Protein AF-A0A099NS78-F1 (afdb_monomer)

Foldseek 3Di:
DDDDDDDPPPDDDDPPDPPADWDDDPNDTDGDDDDPLLCVVVVCLQPDPDQEDEAEDDDDPVVLVVNVVSCVVCCPVGSHHYDYYYDDDPD

Nearest PDB structures (foldseek):
  6k1x-assembly1_A  TM=6.067E-01  e=1.514E+00  Rhodothermus marinus DSM 4252
  2y4j-assembly1_B  TM=6.421E-01  e=2.277E+00  Rhodothermus marinus
  6p7b-assembly1_D  TM=5.110E-01  e=1.620E+00  Fowlpox virus
  2y4j-assembly1_A  TM=6.539E-01  e=3.199E+00  Rhodothermus marinus
  6hnk-assembly1_A  TM=5.793E-01  e=7.234E+00  Clostridioides difficile 630

InterPro domains:
  IPR013121 Ferric reductase, NAD binding domain [PF08030] (10-71)
  IPR039261 Ferredoxin-NADP reductase (FNR), nucleotide-binding domain [G3DSA:3.40.50.80] (2-87)
  IPR051410 Ferric/Cupric Reductase Transmembrane Component [PTHR32361] (10-91)

Sequence (91 aa):
ELTNLEEPTTESSEKESDIEKTTSSGGVNIFYGRPNMGELLDYNVRNASANNIAIISCGPPALTDEVRNIVSSNVTSWDKSIDYFDELEVW

Structure (mmCIF, N/CA/C/O backbone):
data_AF-A0A099NS78-F1
#
_entry.id   AF-A0A099NS78-F1
#
loop_
_atom_site.group_PDB
_atom_site.id
_atom_site.type_symbol
_atom_site.label_atom_id
_atom_site.label_alt_id
_atom_site.label_comp_id
_atom_site.label_asym_id
_atom_site.label_entity_id
_atom_site.label_seq_id
_atom_site.pdbx_PDB_ins_code
_atom_site.Cartn_x
_atom_site.Cartn_y
_atom_site.Cartn_z
_atom_site.occupancy
_atom_site.B_iso_or_equiv
_atom_site.auth_seq_id
_atom_site.auth_comp_id
_atom_site.auth_asym_id
_atom_site.auth_atom_id
_atom_site.pdbx_PDB_model_num
ATOM 1 N N . GLU A 1 1 ? 60.052 7.503 29.683 1.00 37.56 1 GLU A N 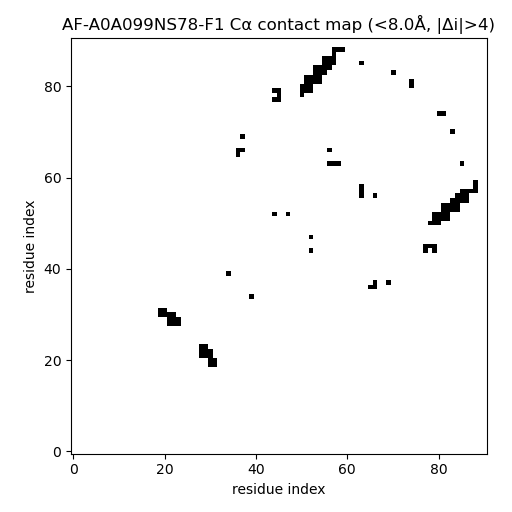1
ATOM 2 C CA . GLU A 1 1 ? 59.965 7.549 28.213 1.00 37.56 1 GLU A CA 1
ATOM 3 C C . GLU A 1 1 ? 58.535 7.881 27.834 1.00 37.56 1 GLU A C 1
ATOM 5 O O . GLU A 1 1 ? 57.621 7.269 28.370 1.00 37.56 1 GLU A O 1
ATOM 10 N N . LEU A 1 2 ? 58.365 8.930 27.035 1.00 39.94 2 LEU A N 1
ATOM 11 C CA . LEU A 1 2 ? 57.091 9.405 26.500 1.00 39.94 2 LEU A CA 1
ATOM 12 C C . LEU A 1 2 ? 56.638 8.467 25.378 1.00 39.94 2 LEU A C 1
ATOM 14 O O . LEU A 1 2 ? 57.446 8.183 24.503 1.00 39.94 2 LEU A O 1
ATOM 18 N N . THR A 1 3 ? 55.361 8.096 25.330 1.00 37.62 3 THR A N 1
ATOM 19 C CA . THR A 1 3 ? 54.641 7.992 24.051 1.00 37.62 3 THR A CA 1
ATOM 20 C C . THR A 1 3 ? 53.191 8.422 24.249 1.00 37.62 3 THR A C 1
ATOM 22 O O . THR A 1 3 ? 52.458 7.905 25.086 1.00 37.62 3 THR A O 1
ATOM 25 N N . ASN A 1 4 ? 52.861 9.468 23.501 1.00 38.00 4 ASN A N 1
ATOM 26 C CA . ASN A 1 4 ? 51.558 10.075 23.315 1.00 38.00 4 ASN A CA 1
ATOM 27 C C . ASN A 1 4 ? 50.704 9.235 22.354 1.00 38.00 4 ASN A C 1
ATOM 29 O O . ASN A 1 4 ? 51.256 8.608 21.458 1.00 38.00 4 ASN A O 1
ATOM 33 N N . LEU A 1 5 ? 49.385 9.340 22.566 1.00 42.66 5 LEU A N 1
ATOM 34 C CA . LEU A 1 5 ? 48.266 9.391 21.610 1.00 42.66 5 LEU A CA 1
ATOM 35 C C . LEU A 1 5 ? 48.300 8.520 20.345 1.00 42.66 5 LEU A C 1
ATOM 37 O O . LEU A 1 5 ? 49.139 8.718 19.479 1.00 42.66 5 LEU A O 1
ATOM 41 N N . GLU A 1 6 ? 47.214 7.768 20.147 1.00 36.97 6 GLU A N 1
ATOM 42 C CA . GLU A 1 6 ? 46.304 8.037 19.022 1.00 36.97 6 GLU A CA 1
ATOM 43 C C . GLU A 1 6 ? 44.904 7.466 19.317 1.00 36.97 6 GLU A C 1
ATOM 45 O O . GLU A 1 6 ? 44.737 6.307 19.699 1.00 36.97 6 GLU A O 1
ATOM 50 N N . GLU A 1 7 ? 43.902 8.339 19.218 1.00 41.34 7 GLU A N 1
ATOM 51 C CA . GLU A 1 7 ? 42.476 8.027 19.307 1.00 41.34 7 GLU A CA 1
ATOM 52 C C . GLU A 1 7 ? 42.029 7.295 18.032 1.00 41.34 7 GLU A C 1
ATOM 54 O O . GLU A 1 7 ? 42.508 7.633 16.947 1.00 41.34 7 GLU A O 1
ATOM 59 N N . PRO A 1 8 ? 41.090 6.334 18.096 1.00 35.78 8 PRO A N 1
ATOM 60 C CA . PRO A 1 8 ? 40.519 5.772 16.885 1.00 35.78 8 PRO A CA 1
ATOM 61 C C . PRO A 1 8 ? 39.540 6.782 16.272 1.00 35.78 8 PRO A C 1
ATOM 63 O O . PRO A 1 8 ? 38.358 6.826 16.616 1.00 35.78 8 PRO A O 1
ATOM 66 N N . THR A 1 9 ? 40.038 7.575 15.324 1.00 35.91 9 THR A N 1
ATOM 67 C CA . THR A 1 9 ? 39.240 8.256 14.303 1.00 35.91 9 THR A CA 1
ATOM 68 C C . THR A 1 9 ? 38.540 7.201 13.453 1.00 35.91 9 THR A C 1
ATOM 70 O O . THR A 1 9 ? 39.094 6.641 12.511 1.00 35.91 9 THR A O 1
ATOM 73 N N . THR A 1 10 ? 37.293 6.899 13.803 1.00 37.09 10 THR A N 1
ATOM 74 C CA . THR A 1 10 ? 36.389 6.167 12.915 1.00 37.09 10 THR A CA 1
ATOM 75 C C . THR A 1 10 ? 35.628 7.181 12.080 1.00 37.09 10 THR A C 1
ATOM 77 O O . THR A 1 10 ? 34.588 7.711 12.456 1.00 37.09 10 THR A O 1
ATOM 80 N N . GLU A 1 11 ? 36.226 7.466 10.930 1.00 41.91 11 GLU A N 1
ATOM 81 C CA . GLU A 1 11 ? 35.619 8.101 9.771 1.00 41.91 11 GLU A CA 1
ATOM 82 C C . GLU A 1 11 ? 34.339 7.324 9.407 1.00 41.91 11 GLU A C 1
ATOM 84 O O . GLU A 1 11 ? 34.384 6.187 8.938 1.00 41.91 11 GLU A O 1
ATOM 89 N N . SER A 1 12 ? 33.171 7.895 9.696 1.00 41.91 12 SER A N 1
ATOM 90 C CA . SER A 1 12 ? 31.885 7.382 9.221 1.00 41.91 12 SER A CA 1
ATOM 91 C C . SER A 1 12 ? 31.223 8.449 8.374 1.00 41.91 12 SER A C 1
ATOM 93 O O . SER A 1 12 ? 30.465 9.278 8.860 1.00 41.91 12 SER A O 1
ATOM 95 N N . SER A 1 13 ? 31.612 8.399 7.098 1.00 40.06 13 SER A N 1
ATOM 96 C CA . SER A 1 13 ? 30.861 8.762 5.897 1.00 40.06 13 SER A CA 1
ATOM 97 C C . SER A 1 13 ? 29.538 9.482 6.172 1.00 40.06 13 SER A C 1
ATOM 99 O O . SER A 1 13 ? 28.496 8.860 6.393 1.00 40.06 13 SER A O 1
ATOM 101 N N . GLU A 1 14 ? 29.599 10.809 6.106 1.00 37.66 14 GLU A N 1
ATOM 102 C CA . GLU A 1 14 ? 28.439 11.674 5.944 1.00 37.66 14 GLU A CA 1
ATOM 103 C C . GLU A 1 14 ? 27.730 11.266 4.644 1.00 37.66 14 GLU A C 1
ATOM 105 O O . GLU A 1 14 ? 28.177 11.573 3.540 1.00 37.66 14 GLU A O 1
ATOM 110 N N . LYS A 1 15 ? 26.644 10.496 4.762 1.00 39.91 15 LYS A N 1
ATOM 111 C CA . LYS A 1 15 ? 25.688 10.343 3.667 1.00 39.91 15 LYS A CA 1
ATOM 112 C C . LYS A 1 15 ? 24.821 11.587 3.668 1.00 39.91 15 LYS A C 1
ATOM 114 O O . LYS A 1 15 ? 23.869 11.690 4.436 1.00 39.91 15 LYS A O 1
ATOM 119 N N . GLU A 1 16 ? 25.224 12.524 2.828 1.00 38.03 16 GLU A N 1
ATOM 120 C CA . GLU A 1 16 ? 24.460 13.685 2.401 1.00 38.03 16 GLU A CA 1
ATOM 121 C C . GLU A 1 16 ? 23.067 13.208 1.962 1.00 38.03 16 GLU A C 1
ATOM 123 O O . GLU A 1 16 ? 22.895 12.570 0.925 1.00 38.03 16 GLU A O 1
ATOM 128 N N . SER A 1 17 ? 22.072 13.393 2.830 1.00 38.72 17 SER A N 1
ATOM 129 C CA . SER A 1 17 ? 20.678 13.167 2.476 1.00 38.72 17 SER A CA 1
ATOM 130 C C . SER A 1 17 ? 20.271 14.298 1.543 1.00 38.72 17 SER A C 1
ATOM 132 O O . SER A 1 17 ? 20.220 15.450 1.980 1.00 38.72 17 SER A O 1
ATOM 134 N N . ASP A 1 18 ? 20.005 13.977 0.280 1.00 42.84 18 ASP A N 1
ATOM 135 C CA . ASP A 1 18 ? 19.449 14.898 -0.707 1.00 42.84 18 ASP A CA 1
ATOM 136 C C . ASP A 1 18 ? 18.142 15.508 -0.170 1.00 42.84 18 ASP A C 1
ATOM 138 O O . ASP A 1 18 ? 17.072 14.901 -0.213 1.00 42.84 18 ASP A O 1
ATOM 142 N N . ILE A 1 19 ? 18.225 16.716 0.391 1.00 50.19 19 ILE A N 1
ATOM 143 C CA . ILE A 1 19 ? 17.056 17.483 0.818 1.00 50.19 19 ILE A CA 1
ATOM 144 C C . ILE A 1 19 ? 16.374 17.998 -0.448 1.00 50.19 19 ILE A C 1
ATOM 146 O O . ILE A 1 19 ? 16.852 18.915 -1.121 1.00 50.19 19 ILE A O 1
ATOM 150 N N . GLU A 1 20 ? 15.239 17.391 -0.777 1.00 60.19 20 GLU A N 1
ATOM 151 C CA . GLU A 1 20 ? 14.444 17.750 -1.940 1.00 60.19 20 GLU A CA 1
ATOM 152 C C . GLU A 1 20 ? 13.844 19.149 -1.828 1.00 60.19 20 GLU A C 1
ATOM 154 O O . GLU A 1 20 ? 13.184 19.532 -0.858 1.00 60.19 20 GLU A O 1
ATOM 159 N N . LYS A 1 21 ? 14.067 19.923 -2.886 1.00 54.16 21 LYS A N 1
ATOM 160 C CA . LYS A 1 21 ? 13.641 21.309 -3.035 1.00 54.16 21 LYS A CA 1
ATOM 161 C C . LYS A 1 21 ? 12.113 21.418 -3.048 1.00 54.16 21 LYS A C 1
ATOM 163 O O . LYS A 1 21 ? 11.492 21.354 -4.100 1.00 54.16 21 LYS A O 1
ATOM 168 N N . THR A 1 22 ? 11.497 21.646 -1.893 1.00 58.41 22 THR A N 1
ATOM 169 C CA . THR A 1 22 ? 10.043 21.846 -1.792 1.00 58.41 22 THR A CA 1
ATOM 170 C C . THR A 1 22 ? 9.628 23.138 -2.505 1.00 58.41 22 THR A C 1
ATOM 172 O O . THR A 1 22 ? 9.984 24.235 -2.074 1.00 58.41 22 THR A O 1
ATOM 175 N N . THR A 1 23 ? 8.868 23.031 -3.597 1.00 63.53 23 THR A N 1
ATOM 176 C CA . THR A 1 23 ? 8.201 24.191 -4.215 1.00 63.53 23 THR A CA 1
ATOM 177 C C . THR A 1 23 ? 6.753 24.209 -3.744 1.00 63.53 23 THR A C 1
ATOM 179 O O . THR A 1 23 ? 5.974 23.338 -4.122 1.00 63.53 23 THR A O 1
ATOM 182 N N . SER A 1 24 ? 6.396 25.176 -2.896 1.00 56.62 24 SER A N 1
ATOM 183 C CA . SER A 1 24 ? 5.030 25.353 -2.403 1.00 56.62 24 SER A CA 1
ATOM 184 C C . SER A 1 24 ? 4.266 26.327 -3.302 1.00 56.62 24 SER A C 1
ATOM 186 O O . SER A 1 24 ? 4.545 27.523 -3.357 1.00 56.62 24 SER A O 1
ATOM 188 N N . SER A 1 25 ? 3.282 25.811 -4.035 1.00 54.19 25 SER A N 1
ATOM 189 C CA . SER A 1 25 ? 2.315 26.620 -4.780 1.00 54.19 25 SER A CA 1
ATOM 190 C C . SER A 1 25 ? 0.916 26.132 -4.418 1.00 54.19 25 SER A C 1
ATOM 192 O O . SER A 1 25 ? 0.601 24.958 -4.586 1.00 54.19 25 SER A O 1
ATOM 194 N N . GLY A 1 26 ? 0.086 27.012 -3.851 1.00 60.31 26 GLY A N 1
ATOM 195 C CA . GLY A 1 26 ? -1.338 26.731 -3.621 1.00 60.31 26 GLY A CA 1
ATOM 196 C C . GLY A 1 26 ? -1.676 25.671 -2.561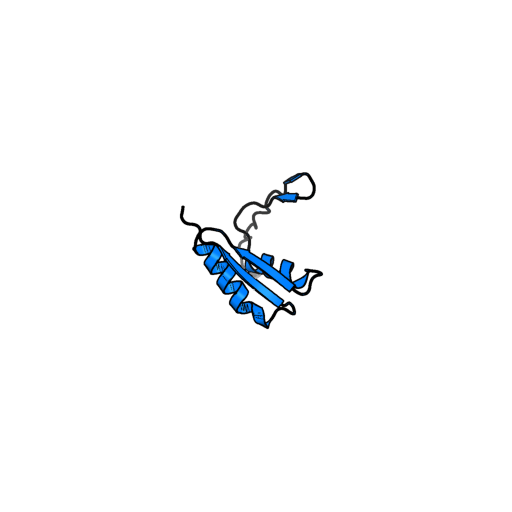 1.00 60.31 26 GLY A C 1
ATOM 197 O O . GLY A 1 26 ? -2.704 25.018 -2.687 1.00 60.31 26 GLY A O 1
ATOM 198 N N . GLY A 1 27 ? -0.849 25.488 -1.525 1.00 83.69 27 GLY A N 1
ATOM 199 C CA . GLY A 1 27 ? -1.108 24.505 -0.456 1.00 83.69 27 GLY A CA 1
ATOM 200 C C . GLY A 1 27 ? -0.709 23.067 -0.804 1.00 83.69 27 GLY A C 1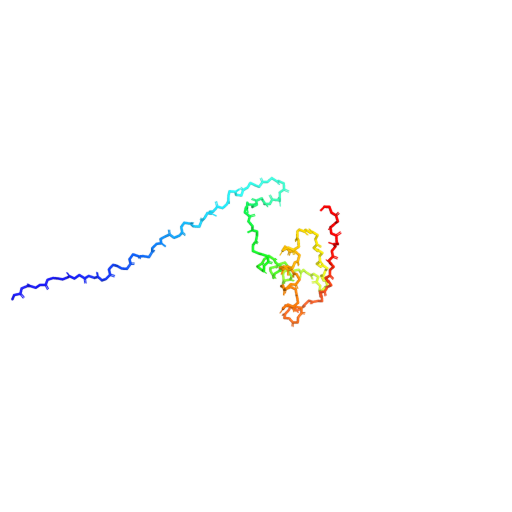
ATOM 201 O O . GLY A 1 27 ? -0.976 22.155 -0.027 1.00 83.69 27 GLY A O 1
ATOM 202 N N . VAL A 1 28 ? -0.043 22.870 -1.944 1.00 86.56 28 VAL A N 1
ATOM 203 C CA . VAL A 1 28 ? 0.548 21.592 -2.346 1.00 86.56 28 VAL A CA 1
ATOM 204 C C . VAL A 1 28 ? 2.061 21.667 -2.170 1.00 86.56 28 VAL A C 1
ATOM 206 O O . VAL A 1 28 ? 2.696 22.629 -2.609 1.00 86.56 28 VAL A O 1
ATOM 209 N N . ASN A 1 29 ? 2.628 20.644 -1.532 1.00 88.62 29 ASN A N 1
ATOM 210 C CA . ASN A 1 29 ? 4.070 20.454 -1.432 1.00 88.62 29 ASN A CA 1
ATOM 211 C C . ASN A 1 29 ? 4.514 19.477 -2.519 1.00 88.62 29 ASN A C 1
ATOM 213 O O . ASN A 1 29 ? 3.974 18.375 -2.616 1.00 88.62 29 ASN A O 1
ATOM 217 N N . ILE A 1 30 ? 5.481 19.895 -3.333 1.00 90.44 30 ILE A N 1
ATOM 218 C CA . ILE A 1 30 ? 6.078 19.050 -4.367 1.00 90.44 30 ILE A CA 1
ATOM 219 C C . ILE A 1 30 ? 7.386 18.484 -3.826 1.00 90.44 30 ILE A C 1
ATOM 221 O O . ILE A 1 30 ? 8.295 19.244 -3.484 1.00 90.44 30 ILE A O 1
ATOM 225 N N . PHE A 1 31 ? 7.449 17.158 -3.785 1.00 89.25 31 PHE A N 1
ATOM 226 C CA . PHE A 1 31 ? 8.639 16.370 -3.488 1.00 89.25 31 PHE A CA 1
ATOM 227 C C . PHE A 1 31 ? 9.146 15.750 -4.791 1.00 89.25 31 PHE A C 1
ATOM 229 O O . PHE A 1 31 ? 8.378 15.567 -5.741 1.00 89.25 31 PHE A O 1
ATOM 236 N N . TYR A 1 32 ? 10.441 15.489 -4.853 1.00 94.12 32 TYR A N 1
ATOM 237 C CA . TYR A 1 32 ? 11.071 14.832 -5.991 1.00 94.12 32 TYR A CA 1
ATOM 238 C C . TYR A 1 32 ? 11.272 13.341 -5.642 1.00 94.12 32 TYR A C 1
ATOM 240 O O . TYR A 1 32 ? 10.731 12.855 -4.653 1.00 94.12 32 TYR A O 1
ATOM 248 N N . GLY A 1 33 ? 11.953 12.565 -6.485 1.00 93.88 33 GLY A N 1
ATOM 249 C CA . GLY A 1 33 ? 12.323 11.195 -6.110 1.00 93.88 33 GLY A CA 1
ATOM 250 C C . GLY A 1 33 ? 11.157 10.204 -5.947 1.00 93.88 33 GLY A C 1
ATOM 251 O O . GLY A 1 33 ? 10.042 10.413 -6.431 1.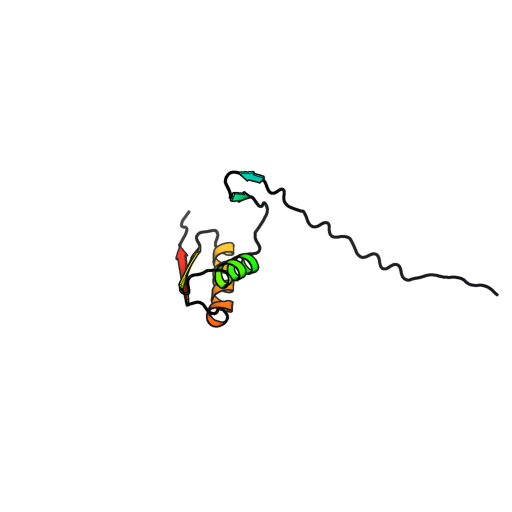00 93.88 33 GLY A O 1
ATOM 252 N N . ARG A 1 34 ? 11.455 9.050 -5.329 1.00 93.56 34 ARG A N 1
ATOM 253 C CA . ARG A 1 34 ? 10.476 7.985 -5.052 1.00 93.56 34 ARG A CA 1
ATOM 254 C C . ARG A 1 34 ? 10.006 8.111 -3.600 1.00 93.56 34 ARG A C 1
ATOM 256 O O . ARG A 1 34 ? 10.855 8.075 -2.711 1.00 93.56 34 ARG A O 1
ATOM 263 N N . PRO A 1 35 ? 8.691 8.186 -3.334 1.00 94.88 35 PRO A N 1
ATOM 264 C CA . PRO A 1 35 ? 8.196 8.219 -1.965 1.00 94.88 35 PRO A CA 1
ATOM 265 C C . PRO A 1 35 ? 8.450 6.887 -1.250 1.00 94.88 35 PRO A C 1
ATOM 267 O O . PRO A 1 35 ? 8.372 5.814 -1.854 1.00 94.88 35 PRO A O 1
ATOM 270 N N . ASN A 1 36 ? 8.686 6.951 0.061 1.00 96.19 36 ASN A N 1
ATOM 271 C CA . ASN A 1 36 ? 8.586 5.778 0.922 1.00 96.19 36 ASN A CA 1
ATOM 272 C C . ASN A 1 36 ? 7.098 5.450 1.119 1.00 96.19 36 ASN A C 1
ATOM 274 O O . ASN A 1 36 ? 6.410 6.083 1.922 1.00 96.19 36 ASN A O 1
ATOM 278 N N . MET A 1 37 ? 6.591 4.474 0.362 1.00 96.50 37 MET A N 1
ATOM 279 C CA . MET A 1 37 ? 5.167 4.127 0.379 1.00 96.50 37 MET A CA 1
ATOM 280 C C . MET A 1 37 ? 4.699 3.603 1.738 1.00 96.50 37 MET A C 1
ATOM 282 O O . MET A 1 37 ? 3.547 3.829 2.104 1.00 96.50 37 MET A O 1
ATOM 286 N N . GLY A 1 38 ? 5.577 2.945 2.501 1.00 97.38 38 GLY A N 1
ATOM 287 C CA . GLY A 1 38 ? 5.255 2.431 3.833 1.00 97.38 38 GLY A CA 1
ATOM 288 C C . GLY A 1 38 ? 4.962 3.555 4.821 1.00 97.38 38 GLY A C 1
ATOM 289 O O . GLY A 1 38 ? 3.899 3.572 5.439 1.00 97.38 38 GLY A O 1
ATOM 290 N N . GLU A 1 39 ? 5.871 4.527 4.917 1.00 97.56 39 GLU A N 1
ATOM 291 C CA . GLU A 1 39 ? 5.695 5.704 5.777 1.00 97.56 39 GLU A CA 1
ATOM 292 C C . GLU A 1 39 ? 4.507 6.556 5.330 1.00 97.56 39 GLU A C 1
ATOM 294 O O . GLU A 1 39 ? 3.715 7.004 6.160 1.00 97.56 39 GLU A O 1
ATOM 299 N N . LEU A 1 40 ? 4.344 6.741 4.015 1.00 96.88 40 LEU A N 1
ATOM 300 C CA . LEU A 1 40 ? 3.256 7.536 3.461 1.00 96.88 40 LEU A CA 1
ATOM 301 C C . LEU A 1 40 ? 1.887 6.926 3.789 1.00 96.88 40 LEU A C 1
ATOM 303 O O . LEU A 1 40 ? 0.993 7.644 4.240 1.00 96.88 40 LEU A O 1
ATOM 307 N N . LEU A 1 41 ? 1.709 5.619 3.581 1.00 97.25 41 LEU A N 1
ATOM 308 C CA . LEU A 1 41 ? 0.446 4.941 3.879 1.00 97.25 41 LEU A CA 1
ATOM 309 C C . LEU A 1 41 ? 0.169 4.907 5.384 1.00 97.25 41 LEU A C 1
ATOM 311 O O . LEU A 1 41 ? -0.938 5.255 5.789 1.00 97.25 41 LEU A O 1
ATOM 315 N N . ASP A 1 42 ? 1.159 4.563 6.214 1.00 97.69 42 ASP A N 1
ATOM 316 C CA . ASP A 1 42 ? 0.978 4.495 7.670 1.00 97.69 42 ASP A CA 1
ATOM 317 C C . ASP A 1 42 ? 0.603 5.863 8.258 1.00 97.69 42 ASP A C 1
ATOM 319 O O . ASP A 1 42 ? -0.368 5.971 9.013 1.00 97.69 42 ASP A O 1
ATOM 323 N N . TYR A 1 43 ? 1.292 6.928 7.832 1.00 97.44 43 TYR A N 1
ATOM 324 C CA . TYR A 1 43 ? 0.968 8.296 8.231 1.00 97.44 43 TYR A CA 1
ATOM 325 C C . TYR A 1 43 ? -0.469 8.673 7.851 1.00 97.44 43 TYR A C 1
ATOM 327 O O . TYR A 1 43 ? -1.206 9.199 8.687 1.00 97.44 43 TYR A O 1
ATOM 335 N N . ASN A 1 44 ? -0.888 8.413 6.609 1.00 96.81 44 ASN A N 1
ATOM 336 C CA . ASN A 1 44 ? -2.224 8.796 6.148 1.00 96.81 44 ASN A CA 1
ATOM 337 C C . ASN A 1 44 ? -3.327 7.978 6.829 1.00 96.81 44 ASN A C 1
ATOM 339 O O . ASN A 1 44 ? -4.349 8.545 7.209 1.00 96.81 44 ASN A O 1
ATOM 343 N N . VAL A 1 45 ? -3.119 6.674 7.033 1.00 97.62 45 VAL A N 1
ATOM 344 C CA . VAL A 1 45 ? -4.104 5.804 7.687 1.00 97.62 45 VAL A CA 1
ATOM 345 C C . VAL A 1 45 ? -4.301 6.189 9.152 1.00 97.62 45 VAL A C 1
ATOM 347 O O . VAL A 1 45 ? -5.438 6.368 9.591 1.00 97.62 45 VAL A O 1
ATOM 350 N N . ARG A 1 46 ? -3.213 6.379 9.909 1.00 96.81 46 ARG A N 1
ATOM 351 C CA . ARG A 1 46 ? -3.296 6.704 11.344 1.00 96.81 46 ARG A CA 1
ATOM 352 C C . ARG A 1 46 ? -3.840 8.104 11.609 1.00 96.81 46 ARG A C 1
ATOM 354 O O . ARG A 1 46 ? -4.558 8.300 12.585 1.00 96.81 46 ARG A O 1
ATOM 361 N N . ASN A 1 47 ? -3.512 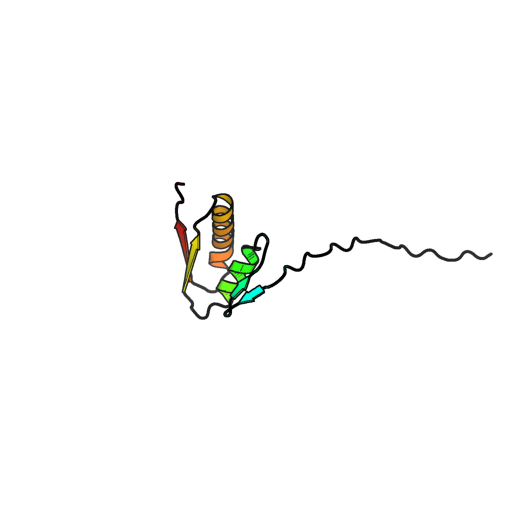9.070 10.751 1.00 97.44 47 ASN A N 1
ATOM 362 C CA . ASN A 1 47 ? -3.956 10.456 10.921 1.00 97.44 47 ASN A CA 1
ATOM 363 C C . ASN A 1 47 ? -5.318 10.750 10.276 1.00 97.44 47 ASN A C 1
ATOM 365 O O . ASN A 1 47 ? -5.841 11.856 10.433 1.00 97.44 47 ASN A O 1
ATOM 369 N N . ALA A 1 48 ? -5.917 9.788 9.568 1.00 96.88 48 ALA A N 1
ATOM 370 C CA . ALA A 1 48 ? -7.256 9.948 9.027 1.00 96.88 48 ALA A CA 1
ATOM 371 C C . ALA A 1 48 ? -8.285 10.113 10.157 1.00 96.88 48 ALA A C 1
ATOM 373 O O . ALA A 1 48 ? -8.394 9.296 11.077 1.00 96.88 48 ALA A O 1
ATOM 374 N N . SER A 1 49 ? -9.106 11.158 10.050 1.00 96.62 49 SER A N 1
ATOM 375 C CA . SER A 1 49 ? -10.221 11.394 10.973 1.00 96.62 49 SER A CA 1
ATOM 376 C C . SER A 1 49 ? -11.343 10.362 10.817 1.00 96.62 49 SER A C 1
ATOM 378 O O . SER A 1 49 ? -12.061 10.082 11.775 1.00 96.62 49 SER A O 1
ATOM 380 N N . ALA A 1 50 ? -11.490 9.781 9.623 1.00 96.56 50 ALA A N 1
ATOM 381 C CA . ALA A 1 50 ? -12.431 8.702 9.353 1.00 96.56 50 ALA A CA 1
ATOM 382 C C . ALA A 1 50 ? -11.922 7.358 9.899 1.00 96.56 50 ALA A C 1
ATOM 384 O O . ALA A 1 50 ? -10.720 7.132 10.026 1.00 96.56 50 ALA A O 1
ATOM 385 N N . ASN A 1 51 ? -12.853 6.450 10.200 1.00 96.44 51 ASN A N 1
ATOM 386 C CA . ASN A 1 51 ? -12.532 5.081 10.621 1.00 96.44 51 ASN A CA 1
ATOM 387 C C . ASN A 1 51 ? -12.518 4.076 9.467 1.00 96.44 51 ASN A C 1
ATOM 389 O O . ASN A 1 51 ? -12.005 2.979 9.642 1.00 96.44 51 ASN A O 1
ATOM 393 N N . ASN A 1 52 ? -13.069 4.447 8.312 1.00 97.19 52 ASN A N 1
ATOM 394 C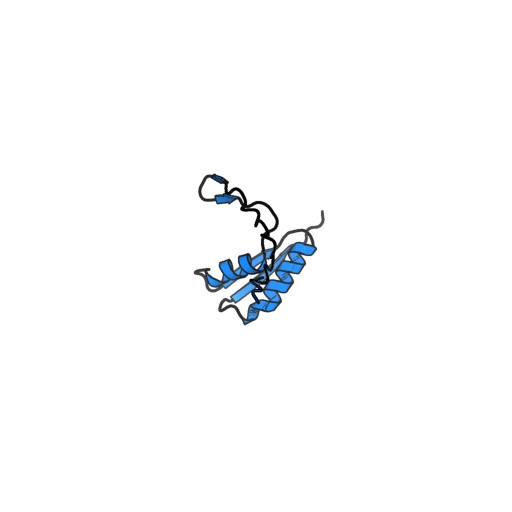 CA . ASN A 1 52 ? -13.073 3.625 7.108 1.00 97.19 52 ASN A CA 1
ATOM 395 C C . ASN A 1 52 ? -12.264 4.350 6.038 1.00 97.19 52 ASN A C 1
ATOM 397 O O . ASN A 1 52 ? -12.507 5.534 5.788 1.00 97.19 52 ASN A O 1
ATOM 401 N N . ILE A 1 53 ? -11.308 3.654 5.437 1.00 97.56 53 ILE A N 1
ATOM 402 C CA . ILE A 1 53 ? -10.363 4.220 4.480 1.00 97.56 53 ILE A CA 1
ATOM 403 C C . ILE A 1 53 ? -10.350 3.329 3.246 1.00 97.56 53 ILE A C 1
ATOM 405 O O . ILE A 1 53 ? -10.144 2.123 3.347 1.00 97.56 53 ILE A O 1
ATOM 409 N N . ALA A 1 54 ? -10.547 3.945 2.085 1.00 97.00 54 ALA A N 1
ATOM 410 C CA . ALA A 1 54 ? -10.342 3.295 0.802 1.00 97.00 54 ALA A CA 1
ATOM 411 C C . ALA A 1 54 ? -8.947 3.652 0.278 1.00 97.00 54 ALA A C 1
ATOM 413 O O . ALA A 1 54 ? -8.604 4.832 0.179 1.00 97.00 54 ALA A O 1
ATOM 414 N N . ILE A 1 55 ? -8.157 2.637 -0.060 1.00 96.94 55 ILE A N 1
ATOM 415 C CA . ILE A 1 55 ? -6.861 2.782 -0.723 1.00 96.94 55 ILE A CA 1
ATOM 416 C C . ILE A 1 55 ? -7.029 2.275 -2.151 1.00 96.94 55 ILE A C 1
ATOM 418 O O . ILE A 1 55 ? -7.446 1.139 -2.360 1.00 96.94 55 ILE A O 1
ATOM 422 N N . ILE A 1 56 ? -6.700 3.119 -3.127 1.00 96.25 56 ILE A N 1
ATOM 423 C CA . ILE A 1 56 ? -6.772 2.786 -4.551 1.00 96.25 56 ILE A CA 1
ATOM 424 C C . ILE A 1 56 ? -5.370 2.941 -5.132 1.00 96.25 56 ILE A C 1
ATOM 426 O O . ILE A 1 56 ? -4.753 3.995 -4.965 1.00 96.25 56 ILE A O 1
ATOM 430 N N . SER A 1 57 ? -4.864 1.907 -5.801 1.00 94.56 57 SER A N 1
ATOM 431 C CA . SER A 1 57 ? -3.596 1.966 -6.535 1.00 94.56 57 SER A CA 1
ATOM 432 C C . SER A 1 57 ? -3.817 1.713 -8.020 1.00 94.56 57 SER A C 1
ATOM 434 O O . SER A 1 57 ? -4.478 0.749 -8.389 1.00 94.56 57 SER A O 1
ATOM 436 N N . CYS A 1 58 ? -3.222 2.571 -8.844 1.00 93.00 58 CYS A N 1
ATOM 437 C CA . CYS A 1 58 ? -3.191 2.495 -10.299 1.00 93.00 58 CYS A CA 1
ATOM 438 C C . CYS A 1 58 ? -1.766 2.912 -10.690 1.00 93.00 58 CYS A C 1
ATOM 440 O O . CYS A 1 58 ? -1.357 4.041 -10.396 1.00 93.00 58 CYS A O 1
ATOM 442 N N . GLY A 1 59 ? -0.962 1.979 -11.193 1.00 90.31 59 GLY A N 1
ATOM 443 C CA . GLY A 1 59 ? 0.408 2.274 -11.596 1.00 90.31 59 GLY A CA 1
ATOM 444 C C . GLY A 1 59 ? 1.167 1.057 -12.119 1.00 90.31 59 GLY A C 1
ATOM 445 O O . GLY A 1 59 ? 0.602 -0.033 -12.251 1.00 90.31 59 GLY A O 1
ATOM 446 N N . PRO A 1 60 ? 2.487 1.210 -12.349 1.00 91.44 60 PRO A N 1
ATOM 447 C CA . PRO A 1 60 ? 3.347 0.104 -12.744 1.00 91.44 60 PRO A CA 1
ATOM 448 C C . PRO A 1 60 ? 3.239 -1.068 -11.758 1.00 91.44 60 PRO A C 1
ATOM 450 O O . PRO A 1 60 ? 3.193 -0.818 -10.548 1.00 91.44 60 PRO A O 1
ATOM 453 N N . PRO A 1 61 ? 3.327 -2.333 -12.221 1.00 91.31 61 PRO A N 1
ATOM 454 C CA . PRO A 1 61 ? 3.138 -3.506 -11.364 1.00 91.31 61 PRO A CA 1
ATOM 455 C C . PRO A 1 61 ? 3.970 -3.477 -10.077 1.00 91.31 61 PRO A C 1
ATOM 457 O O . PRO A 1 61 ? 3.469 -3.803 -9.012 1.00 91.31 61 PRO A O 1
ATOM 460 N N . ALA A 1 62 ? 5.212 -2.988 -10.143 1.00 92.75 62 ALA A N 1
ATOM 461 C CA . ALA A 1 62 ? 6.084 -2.889 -8.975 1.00 92.75 62 ALA A CA 1
ATOM 462 C C . ALA A 1 62 ? 5.564 -1.936 -7.878 1.00 92.75 62 ALA A C 1
ATOM 464 O O . ALA A 1 62 ? 5.789 -2.195 -6.700 1.00 92.75 62 ALA A O 1
ATOM 465 N N . LEU A 1 63 ? 4.905 -0.829 -8.243 1.00 93.25 63 LEU A N 1
ATOM 466 C CA . LEU A 1 63 ? 4.299 0.092 -7.274 1.00 93.25 63 LEU A CA 1
ATOM 467 C C . LEU A 1 63 ? 3.052 -0.539 -6.657 1.00 93.25 63 LEU A C 1
ATOM 469 O O . LEU A 1 63 ? 2.882 -0.533 -5.441 1.00 93.25 63 LEU A O 1
ATOM 473 N N . THR A 1 64 ? 2.193 -1.100 -7.500 1.00 94.25 64 THR A N 1
ATOM 474 C CA . THR A 1 64 ? 0.967 -1.760 -7.060 1.00 94.25 64 THR A CA 1
ATOM 475 C C . THR A 1 64 ? 1.272 -2.941 -6.135 1.00 94.25 64 THR A C 1
ATOM 477 O O . THR A 1 64 ? 0.654 -3.073 -5.081 1.00 94.25 64 THR A O 1
ATOM 480 N N . ASP A 1 65 ? 2.276 -3.756 -6.463 1.00 95.06 65 ASP A N 1
ATOM 481 C CA . ASP A 1 65 ? 2.736 -4.864 -5.623 1.00 95.06 65 ASP A CA 1
ATOM 482 C C . ASP A 1 65 ? 3.273 -4.383 -4.269 1.00 95.06 65 ASP A C 1
ATOM 484 O O . ASP A 1 65 ? 2.974 -4.991 -3.238 1.00 95.06 65 ASP A O 1
ATOM 488 N N . GLU A 1 66 ? 4.020 -3.273 -4.251 1.00 96.94 66 GLU A N 1
ATOM 489 C CA . GLU A 1 66 ? 4.504 -2.646 -3.018 1.00 96.94 66 GLU A CA 1
ATOM 490 C C . GLU A 1 66 ? 3.336 -2.206 -2.125 1.00 96.94 66 GLU A C 1
ATOM 492 O O . GLU A 1 66 ? 3.292 -2.572 -0.948 1.00 96.94 66 GLU A O 1
ATOM 497 N N . VAL A 1 67 ? 2.354 -1.488 -2.682 1.00 97.25 67 VAL A N 1
ATOM 498 C CA . VAL A 1 67 ? 1.157 -1.053 -1.944 1.00 97.25 67 VAL A CA 1
ATOM 499 C C . VAL A 1 67 ? 0.373 -2.255 -1.428 1.00 97.25 67 VAL A C 1
ATOM 501 O O . VAL A 1 67 ? 0.026 -2.290 -0.246 1.00 97.25 67 VAL A O 1
ATOM 504 N N . ARG A 1 68 ? 0.150 -3.271 -2.270 1.00 96.88 68 ARG A N 1
ATOM 505 C CA . ARG A 1 68 ? -0.569 -4.491 -1.886 1.00 96.88 68 ARG A CA 1
ATOM 506 C C . ARG A 1 68 ? 0.104 -5.182 -0.705 1.00 96.88 68 ARG A C 1
ATOM 508 O O . ARG A 1 68 ? -0.581 -5.538 0.251 1.00 96.88 68 ARG A O 1
ATOM 515 N N . ASN A 1 69 ? 1.431 -5.318 -0.743 1.00 97.81 69 ASN A N 1
ATOM 516 C CA . ASN A 1 69 ? 2.206 -5.921 0.338 1.00 97.81 69 ASN A CA 1
ATOM 517 C C . ASN A 1 69 ? 2.120 -5.110 1.643 1.00 97.81 69 ASN A C 1
ATOM 519 O O . ASN A 1 69 ? 1.952 -5.68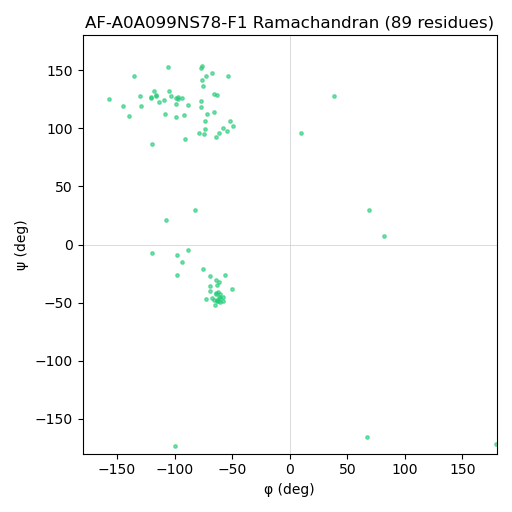6 2.722 1.00 97.81 69 ASN A O 1
ATOM 523 N N . ILE A 1 70 ? 2.210 -3.778 1.560 1.00 98.06 70 ILE A N 1
ATOM 524 C CA . ILE A 1 70 ? 2.098 -2.894 2.731 1.00 98.06 70 ILE A CA 1
ATOM 525 C C . ILE A 1 70 ? 0.711 -3.019 3.358 1.00 98.06 70 ILE A C 1
ATOM 527 O O . ILE A 1 70 ? 0.609 -3.228 4.568 1.00 98.06 70 ILE A O 1
ATOM 531 N N . VAL A 1 71 ? -0.348 -2.933 2.550 1.00 97.56 71 VAL A N 1
ATOM 532 C CA . VAL A 1 71 ? -1.727 -3.030 3.036 1.00 97.56 71 VAL A CA 1
ATOM 533 C C . VAL A 1 71 ? -1.979 -4.399 3.659 1.00 97.56 71 VAL A C 1
ATOM 535 O O . VAL A 1 71 ? -2.434 -4.463 4.798 1.00 97.56 71 VAL A O 1
ATOM 538 N N . SER A 1 72 ? -1.619 -5.498 2.986 1.00 97.31 72 SER A N 1
ATOM 539 C CA . SER A 1 72 ? -1.828 -6.845 3.536 1.00 97.31 72 SER A CA 1
ATOM 540 C C . SER A 1 72 ? -1.062 -7.082 4.837 1.00 97.31 72 SER A C 1
ATOM 542 O O . SER A 1 72 ? -1.546 -7.802 5.706 1.00 97.31 72 SER A O 1
ATOM 544 N N . SER A 1 73 ? 0.112 -6.463 4.992 1.00 97.56 73 SER A N 1
ATOM 545 C CA . SER A 1 73 ? 0.925 -6.584 6.208 1.00 97.56 73 SER A CA 1
ATOM 546 C C . SER A 1 73 ? 0.380 -5.768 7.385 1.00 97.56 73 SER A C 1
ATOM 548 O O . SER A 1 73 ? 0.714 -6.068 8.529 1.00 97.56 73 SER A O 1
ATOM 550 N N . ASN A 1 74 ? -0.446 -4.746 7.127 1.00 96.88 74 ASN A N 1
ATOM 551 C CA . ASN A 1 74 ? -0.904 -3.794 8.145 1.00 96.88 74 ASN A CA 1
ATOM 552 C C . ASN A 1 74 ? -2.424 -3.747 8.350 1.00 96.88 74 ASN A C 1
ATOM 554 O O . ASN A 1 74 ? -2.890 -3.122 9.299 1.00 96.88 74 ASN A O 1
ATOM 558 N N . VAL A 1 75 ? -3.215 -4.439 7.526 1.00 95.12 75 VAL A N 1
ATOM 559 C CA . VAL A 1 75 ? -4.688 -4.413 7.606 1.00 95.12 75 VAL A CA 1
ATOM 560 C C . VAL A 1 75 ? -5.230 -4.815 8.984 1.00 95.12 75 VAL A C 1
ATOM 562 O O . VAL A 1 75 ? -6.302 -4.371 9.376 1.00 95.12 75 VAL A O 1
ATOM 565 N N . THR A 1 76 ? -4.484 -5.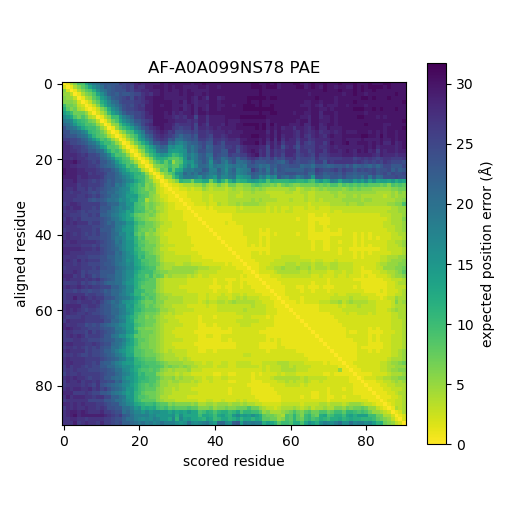616 9.751 1.00 94.56 76 THR A N 1
ATOM 566 C CA . THR A 1 76 ? -4.845 -6.000 11.125 1.00 94.56 76 THR A CA 1
ATOM 567 C C . THR A 1 76 ? -4.151 -5.171 12.210 1.00 94.56 76 THR A C 1
ATOM 569 O O . THR A 1 76 ? -4.450 -5.359 13.386 1.00 94.56 76 THR A O 1
ATOM 572 N N . SER A 1 77 ? -3.174 -4.329 11.855 1.00 96.50 77 SER A N 1
ATOM 573 C CA . SER A 1 77 ? -2.396 -3.510 12.799 1.00 96.50 77 SER A CA 1
ATOM 574 C C . SER A 1 77 ? -2.916 -2.075 12.902 1.00 96.50 77 SER A C 1
ATOM 576 O O . SER A 1 77 ? -2.734 -1.428 13.936 1.00 96.50 77 SER A O 1
ATOM 578 N N . TRP A 1 78 ? -3.563 -1.573 11.851 1.00 96.94 78 TRP A N 1
ATOM 579 C CA . TRP A 1 78 ? -4.249 -0.289 11.874 1.00 96.94 78 TRP A CA 1
ATOM 580 C C . TRP A 1 78 ? -5.581 -0.385 12.621 1.00 96.94 78 TRP A C 1
ATOM 582 O O . TRP A 1 78 ? -6.326 -1.352 12.491 1.00 96.94 78 TRP A O 1
ATOM 592 N N . ASP A 1 79 ? -5.912 0.653 13.384 1.00 96.50 79 ASP A N 1
ATOM 593 C CA . ASP A 1 79 ? -7.173 0.797 14.120 1.00 96.50 79 ASP A CA 1
ATOM 594 C C . ASP A 1 79 ? -8.316 1.319 13.225 1.00 96.50 79 ASP A C 1
ATOM 596 O O . ASP A 1 79 ? -9.226 2.019 13.677 1.00 96.50 79 ASP A O 1
ATOM 600 N N . LYS A 1 80 ? -8.254 0.988 11.930 1.00 96.62 80 LYS A N 1
ATOM 601 C CA . LYS A 1 80 ? -9.103 1.502 10.852 1.00 96.62 80 LYS A CA 1
ATOM 602 C C . LYS A 1 80 ? -9.565 0.353 9.960 1.00 96.62 80 LYS A C 1
ATOM 604 O O . LYS A 1 80 ? -8.805 -0.575 9.700 1.00 96.62 80 LYS A O 1
ATOM 609 N N . SER A 1 81 ? -10.790 0.437 9.451 1.00 97.12 81 SER A N 1
ATOM 610 C CA . SER A 1 81 ? -11.279 -0.472 8.413 1.00 97.12 81 SER A CA 1
ATOM 611 C C . SER A 1 81 ? -10.683 -0.056 7.073 1.00 97.12 81 SER A C 1
ATOM 613 O O . SER A 1 81 ? -10.865 1.091 6.655 1.00 97.12 81 SER A O 1
ATOM 615 N N . ILE A 1 82 ? -9.986 -0.972 6.406 1.00 97.75 82 ILE A N 1
ATOM 616 C CA . ILE A 1 82 ? -9.322 -0.702 5.131 1.00 97.75 82 ILE A CA 1
ATOM 617 C C . ILE A 1 82 ? -9.987 -1.501 4.017 1.00 97.75 82 ILE A C 1
ATOM 619 O O . ILE A 1 82 ? -9.995 -2.730 4.062 1.00 97.75 82 ILE A O 1
ATOM 623 N N . ASP A 1 83 ? -10.457 -0.791 2.996 1.00 96.88 83 ASP A N 1
ATOM 624 C CA . ASP A 1 83 ? -10.820 -1.367 1.705 1.00 96.88 83 ASP A CA 1
ATOM 625 C C . ASP A 1 83 ? -9.706 -1.052 0.704 1.00 96.88 83 ASP A C 1
ATOM 627 O O . ASP A 1 83 ? -9.296 0.103 0.557 1.00 96.88 83 ASP A O 1
ATOM 631 N N . TYR A 1 84 ? -9.199 -2.073 0.018 1.00 96.75 84 TYR A N 1
ATOM 632 C CA . TYR A 1 84 ? -8.138 -1.916 -0.972 1.00 96.75 84 TYR A CA 1
ATOM 633 C C . TYR A 1 84 ? -8.627 -2.303 -2.363 1.00 96.75 84 TYR A C 1
ATOM 635 O O . TYR A 1 84 ? -9.145 -3.403 -2.561 1.00 96.75 84 TYR A O 1
ATOM 643 N N . PHE A 1 85 ? -8.429 -1.393 -3.315 1.00 95.44 85 PHE A N 1
ATOM 644 C CA . PHE A 1 85 ? -8.776 -1.561 -4.718 1.00 95.44 85 PHE A CA 1
ATOM 645 C C . PHE A 1 85 ? -7.520 -1.436 -5.573 1.00 95.44 85 PHE A C 1
ATOM 647 O O . PHE A 1 85 ? -6.777 -0.454 -5.496 1.00 95.44 85 PHE A O 1
ATOM 654 N N . ASP A 1 86 ? -7.304 -2.455 -6.389 1.00 91.31 86 ASP A N 1
ATOM 655 C CA . ASP A 1 86 ? -6.213 -2.523 -7.343 1.00 91.31 86 ASP A CA 1
ATOM 656 C C . ASP A 1 86 ? -6.787 -2.363 -8.752 1.00 91.31 86 ASP A C 1
ATOM 658 O O . ASP A 1 86 ? -7.565 -3.206 -9.209 1.00 91.31 86 ASP A O 1
ATOM 662 N N . GLU A 1 87 ? -6.455 -1.250 -9.402 1.00 87.38 87 GLU A N 1
ATOM 663 C CA . GLU A 1 87 ? -6.944 -0.913 -10.734 1.00 87.38 87 GLU A CA 1
ATOM 664 C C . GLU A 1 87 ? -5.946 -1.396 -11.793 1.00 87.38 87 GLU A C 1
ATOM 666 O O . GLU A 1 87 ? -4.757 -1.069 -11.762 1.00 87.38 87 GLU A O 1
ATOM 671 N N . LEU A 1 88 ? -6.437 -2.180 -12.757 1.00 78.31 88 LEU A N 1
ATOM 672 C CA . LEU A 1 88 ? -5.604 -2.742 -13.818 1.00 78.31 88 LEU A CA 1
ATOM 673 C C . LEU A 1 88 ? -5.283 -1.690 -14.887 1.00 78.31 88 LEU A C 1
ATOM 675 O O . LEU A 1 88 ? -6.162 -1.242 -15.625 1.00 78.31 88 LEU A O 1
ATOM 679 N N . GLU A 1 89 ? -3.998 -1.395 -15.054 1.00 74.31 89 GLU A N 1
ATOM 680 C CA . GLU A 1 89 ? -3.471 -0.617 -16.175 1.00 74.31 89 GLU A CA 1
ATOM 681 C C . GLU A 1 89 ? -3.127 -1.549 -17.356 1.00 74.31 89 GLU A C 1
ATOM 683 O O . GLU A 1 89 ? -2.311 -2.458 -17.217 1.00 74.31 89 GLU A O 1
ATOM 688 N N . VAL A 1 90 ? -3.755 -1.355 -18.523 1.00 75.81 90 VAL A N 1
ATOM 689 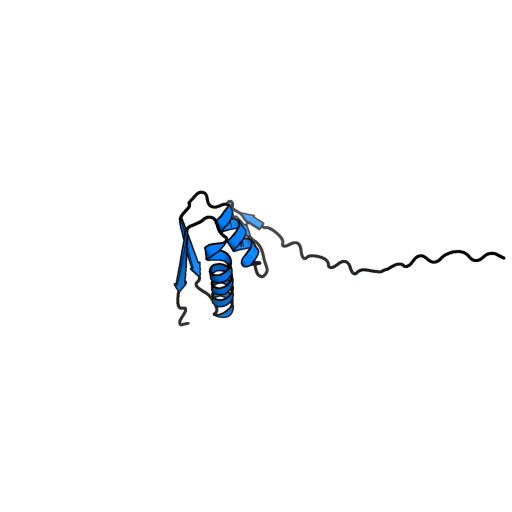C CA . VAL A 1 90 ? -3.567 -2.185 -19.746 1.00 75.81 90 VAL A CA 1
ATOM 690 C C . VAL A 1 90 ? -2.782 -1.477 -20.864 1.00 75.81 90 VAL A C 1
ATOM 692 O O . VAL A 1 90 ? -2.896 -1.855 -22.031 1.00 75.81 90 VAL A O 1
ATOM 695 N N . TRP A 1 91 ? -2.007 -0.443 -20.535 1.00 73.81 91 TRP A N 1
ATOM 696 C CA . TRP A 1 91 ? -1.239 0.344 -21.512 1.00 73.81 91 TRP A CA 1
ATOM 697 C C . TRP A 1 91 ? 0.197 -0.130 -21.729 1.00 73.81 91 TRP A C 1
ATOM 699 O O . TRP A 1 91 ? 0.844 -0.591 -20.764 1.00 73.81 91 TRP A O 1
#

Solvent-accessible surface area (backbone atoms only — not comparable to full-atom values): 6253 Å² total; per-residue (Å²): 136,89,81,80,88,83,78,88,82,77,86,73,81,83,76,81,74,84,78,63,80,66,54,76,60,96,92,43,80,43,76,68,89,81,79,61,63,65,62,52,48,52,53,53,60,72,68,40,92,61,58,69,46,81,47,76,42,76,59,61,67,73,58,39,51,49,52,51,53,50,47,72,74,35,58,85,74,50,99,43,52,74,48,80,47,82,51,89,74,92,126

Secondary structure (DSSP, 8-state):
----------------------EEETTEEE--S---HHHHHHHHHHH-SSSEEEEEE-S-HHHHHHHHHHHHHHTTTSSSEEEEEEPPP--

Organism: Pichia kudriavzevii (NCBI:txid4909)

Mean predicted aligned error: 12.4 Å

Radius of gyration: 21.82 Å; Cα contacts (8 Å, |Δi|>4): 64; chains: 1; bounding box: 73×34×50 Å

pLDDT: mean 79.86, std 23.24, range [35.78, 98.06]